Protein AF-A0A2E6VWF9-F1 (afdb_monomer_lite)

Foldseek 3Di:
DPLVLLLLLLLLLLLLLLVLCVCCCQVVVDQVPVSLCLLCVCLVPPSLVLLLVCCVPVVCLNPVNPPPDDDVPSSVVVSVVVSVVSSVSSSCSSSVSSVVNNVCVNVVNVVVVVVVSVVSVVVSVVCCVVCVCSLFWDQDPVRDTDGGDVNNVSSVVSSVSSVVSSVVSNVVSVVVVVVVD

Radius of gyration: 18.5 Å; chains: 1; bounding box: 48×28×63 Å

pLDDT: mean 77.69, std 13.29, range [42.72, 94.62]

Secondary structure (DSSP, 8-state):
--HHHHHHHHHHHHHHHHHHTHHHHHHS--STTHHHHHHHHHIIIIIHHHHHHHHHHHHHHHTTS----S-HHHHHHHHHHHHHHHHHHHHHHHHHHHHHHHHHHHTT-HHHHHHHHHHHHHHHHHHHHHTHHHHH-EE-TTS-EES--HHHHHHHHHHHHHHHHHHHHHHHHHHHHHTT-

Structure (mmCIF, N/CA/C/O backbone):
data_AF-A0A2E6VWF9-F1
#
_entry.id   AF-A0A2E6VWF9-F1
#
loop_
_atom_site.group_PDB
_atom_site.id
_atom_site.type_symbol
_atom_site.label_atom_id
_atom_site.label_alt_id
_atom_site.label_comp_id
_atom_site.label_asym_id
_atom_site.label_entity_id
_atom_site.label_seq_id
_atom_site.pdbx_PDB_ins_code
_atom_site.Cartn_x
_atom_site.Cartn_y
_atom_site.Cartn_z
_atom_site.occupancy
_atom_site.B_iso_or_equiv
_atom_site.auth_seq_id
_atom_site.auth_comp_id
_atom_site.auth_asym_id
_atom_site.auth_atom_id
_atom_site.pdbx_PDB_model_num
ATOM 1 N N . MET A 1 1 ? 4.017 -2.443 -17.441 1.00 61.38 1 MET A N 1
ATOM 2 C CA . MET A 1 1 ? 3.215 -1.308 -16.928 1.00 61.38 1 MET A CA 1
ATOM 3 C C . MET A 1 1 ? 2.680 -1.648 -15.533 1.00 61.38 1 MET A C 1
ATOM 5 O O . MET A 1 1 ? 1.679 -2.335 -15.423 1.00 61.38 1 MET A O 1
ATOM 9 N N . THR A 1 2 ? 3.366 -1.259 -14.444 1.00 73.69 2 THR A N 1
ATOM 10 C CA . THR A 1 2 ? 3.087 -1.825 -13.091 1.00 73.69 2 THR A CA 1
ATOM 11 C C . THR A 1 2 ? 2.948 -0.809 -11.951 1.00 73.69 2 THR A C 1
ATOM 13 O O . THR A 1 2 ? 2.392 -1.153 -10.908 1.00 73.69 2 THR A O 1
ATOM 16 N N . LEU A 1 3 ? 3.420 0.437 -12.103 1.00 79.06 3 LEU A N 1
ATOM 17 C CA . LEU A 1 3 ? 3.355 1.443 -11.031 1.00 79.06 3 LEU A CA 1
ATOM 18 C C . LEU A 1 3 ? 1.921 1.716 -10.522 1.00 79.06 3 LEU A C 1
ATOM 20 O O . LEU A 1 3 ? 1.742 1.737 -9.303 1.00 79.06 3 LEU A O 1
ATOM 24 N N . PRO A 1 4 ? 0.886 1.872 -11.377 1.00 79.75 4 PRO A N 1
ATOM 25 C CA . PRO A 1 4 ? -0.481 2.079 -10.896 1.00 79.75 4 PRO A CA 1
ATOM 26 C C . PRO A 1 4 ? -0.988 0.931 -10.017 1.00 79.75 4 PRO A C 1
ATOM 28 O O . PRO A 1 4 ? -1.579 1.189 -8.972 1.00 79.75 4 PRO A O 1
ATOM 31 N N . PHE A 1 5 ? -0.694 -0.325 -10.370 1.00 79.38 5 PHE A N 1
ATOM 32 C CA . PHE A 1 5 ? -1.042 -1.487 -9.542 1.00 79.38 5 PHE A CA 1
ATOM 33 C C . PHE A 1 5 ? -0.317 -1.484 -8.210 1.00 79.38 5 PHE A C 1
ATOM 35 O O . PHE A 1 5 ? -0.927 -1.724 -7.170 1.00 79.38 5 PHE A O 1
ATOM 42 N N . TYR A 1 6 ? 0.982 -1.191 -8.248 1.00 84.81 6 TYR A N 1
ATOM 43 C CA . TYR A 1 6 ? 1.803 -1.093 -7.056 1.00 84.81 6 TYR A CA 1
ATOM 44 C C . TYR A 1 6 ? 1.234 -0.042 -6.090 1.00 84.81 6 TYR A C 1
ATOM 46 O O . TYR A 1 6 ? 1.009 -0.337 -4.918 1.00 84.81 6 TYR A O 1
ATOM 54 N N . LEU A 1 7 ? 0.919 1.159 -6.579 1.00 87.38 7 LEU A N 1
ATOM 55 C CA . LEU A 1 7 ? 0.347 2.244 -5.776 1.00 87.38 7 LEU A CA 1
ATOM 56 C C . LEU A 1 7 ? -1.082 1.941 -5.300 1.00 87.38 7 LEU A C 1
ATOM 58 O O . LEU A 1 7 ? -1.420 2.188 -4.142 1.00 87.38 7 LEU A O 1
ATOM 62 N N . MET A 1 8 ? -1.908 1.346 -6.158 1.00 85.62 8 MET A N 1
ATOM 63 C CA . MET A 1 8 ? -3.262 0.922 -5.808 1.00 85.62 8 MET A CA 1
ATOM 64 C C . MET A 1 8 ? -3.254 -0.134 -4.697 1.00 85.62 8 MET A C 1
ATOM 66 O O . MET A 1 8 ? -4.047 -0.033 -3.763 1.00 85.62 8 MET A O 1
ATOM 70 N N . ALA A 1 9 ? -2.336 -1.106 -4.741 1.00 88.00 9 ALA A N 1
ATOM 71 C CA . ALA A 1 9 ? -2.191 -2.107 -3.685 1.00 88.00 9 ALA A CA 1
ATOM 72 C C . ALA A 1 9 ? -1.903 -1.457 -2.321 1.00 88.00 9 ALA A C 1
ATOM 74 O O . ALA A 1 9 ? -2.488 -1.860 -1.317 1.00 88.00 9 ALA A O 1
ATOM 75 N N . HIS A 1 10 ? -1.078 -0.405 -2.290 1.00 92.81 10 HIS A N 1
ATOM 76 C CA . HIS A 1 10 ? -0.789 0.362 -1.074 1.00 92.81 10 HIS A CA 1
ATOM 77 C C . HIS A 1 10 ? -2.005 1.158 -0.583 1.00 92.81 10 HIS A C 1
ATOM 79 O O . HIS A 1 10 ? -2.302 1.141 0.610 1.00 92.81 10 HIS A O 1
ATOM 85 N N . ALA A 1 11 ? -2.768 1.783 -1.484 1.00 90.50 11 ALA A N 1
ATOM 86 C CA . ALA A 1 11 ? -4.003 2.480 -1.118 1.00 90.50 11 ALA A CA 1
ATOM 87 C C . ALA A 1 11 ? -5.054 1.525 -0.515 1.00 90.50 11 ALA A C 1
ATOM 89 O O . ALA A 1 11 ? -5.642 1.813 0.532 1.00 90.50 11 ALA A O 1
ATOM 90 N N . VAL A 1 12 ? -5.262 0.361 -1.142 1.00 89.50 12 VAL A N 1
ATOM 91 C CA . VAL A 1 12 ? -6.184 -0.682 -0.656 1.00 89.50 12 VAL A CA 1
ATOM 92 C C . VAL A 1 12 ? -5.712 -1.252 0.680 1.00 89.50 12 VAL A C 1
ATOM 94 O O . VAL A 1 12 ? -6.516 -1.405 1.602 1.00 89.50 12 VAL A O 1
ATOM 97 N N . PHE A 1 13 ? -4.413 -1.518 0.816 1.00 92.69 13 PHE A N 1
ATOM 98 C CA . PHE A 1 13 ? -3.812 -1.936 2.077 1.00 92.69 13 PHE A CA 1
ATOM 99 C C . PHE A 1 13 ? -4.035 -0.897 3.183 1.00 92.69 13 PHE A C 1
ATOM 101 O O . PHE A 1 13 ? -4.478 -1.254 4.272 1.00 92.69 13 PHE A O 1
ATOM 108 N N . GLY A 1 14 ? -3.832 0.389 2.891 1.00 92.38 14 GLY A N 1
ATOM 109 C CA . GLY A 1 14 ? -4.120 1.485 3.811 1.00 92.38 14 GLY A CA 1
ATOM 110 C C . GLY A 1 14 ? -5.560 1.473 4.322 1.00 92.38 14 GLY A C 1
ATOM 111 O O . GLY A 1 14 ? -5.800 1.511 5.529 1.00 92.38 14 GLY A O 1
ATOM 112 N N . LEU A 1 15 ? -6.533 1.341 3.414 1.00 91.19 15 LEU A N 1
ATOM 113 C CA . LEU A 1 15 ? -7.953 1.220 3.772 1.00 91.19 15 LEU A CA 1
ATOM 114 C C . LEU A 1 15 ? -8.216 0.005 4.675 1.00 91.19 15 LEU A C 1
ATOM 116 O O . LEU A 1 15 ? -8.969 0.101 5.648 1.00 91.19 15 LEU A O 1
ATOM 120 N N . ALA A 1 16 ? -7.589 -1.135 4.375 1.00 91.00 16 ALA A N 1
ATOM 121 C CA . ALA A 1 16 ? -7.720 -2.348 5.174 1.00 91.00 16 ALA A CA 1
ATOM 122 C C . ALA A 1 16 ? -7.122 -2.176 6.581 1.00 91.00 16 ALA A C 1
ATOM 124 O O . ALA A 1 16 ? -7.759 -2.542 7.570 1.00 91.00 16 ALA A O 1
ATOM 125 N N . MET A 1 17 ? -5.961 -1.531 6.700 1.00 92.62 17 MET A N 1
ATOM 126 C CA . MET A 1 17 ? -5.348 -1.207 7.991 1.00 92.62 17 MET A CA 1
ATOM 127 C C . MET A 1 17 ? -6.183 -0.207 8.797 1.00 92.62 17 MET A C 1
ATOM 129 O O . MET A 1 17 ? -6.331 -0.374 10.009 1.00 92.62 17 MET A O 1
ATOM 133 N N . GLY A 1 18 ? -6.836 0.754 8.135 1.00 89.44 18 GLY A N 1
ATOM 134 C CA . GLY A 1 18 ? -7.827 1.633 8.765 1.00 89.44 18 GLY A CA 1
ATOM 135 C C . GLY A 1 18 ? -8.978 0.860 9.410 1.00 89.44 18 GLY A C 1
ATOM 136 O O . GLY A 1 18 ? -9.416 1.190 10.513 1.00 89.44 18 GLY A O 1
ATOM 137 N N . ARG A 1 19 ? -9.424 -0.230 8.777 1.00 90.00 19 ARG A N 1
ATOM 138 C CA . ARG A 1 19 ? -10.416 -1.144 9.358 1.00 90.00 19 ARG A CA 1
ATOM 139 C C . ARG A 1 19 ? -9.857 -1.948 10.534 1.00 90.00 19 ARG A C 1
ATOM 141 O O . ARG A 1 19 ? -10.571 -2.152 11.514 1.00 90.00 19 ARG A O 1
ATOM 148 N N . VAL A 1 20 ? -8.610 -2.415 10.457 1.00 90.69 20 VAL A N 1
ATOM 149 C CA . VAL A 1 20 ? -7.958 -3.160 11.552 1.00 90.69 20 VAL A CA 1
ATOM 150 C C . VAL A 1 20 ? -7.811 -2.285 12.801 1.00 90.69 20 VAL A C 1
ATOM 152 O O . VAL A 1 20 ? -8.144 -2.722 13.906 1.00 90.69 20 VAL A O 1
ATOM 155 N N . PHE A 1 21 ? -7.378 -1.037 12.627 1.00 90.50 21 PHE A N 1
ATOM 156 C CA . PHE A 1 21 ? -7.146 -0.082 13.713 1.00 90.50 21 PHE A CA 1
ATOM 157 C C . PHE A 1 21 ? -8.340 0.819 14.028 1.00 90.50 21 PHE A C 1
ATOM 159 O O . PHE A 1 21 ? 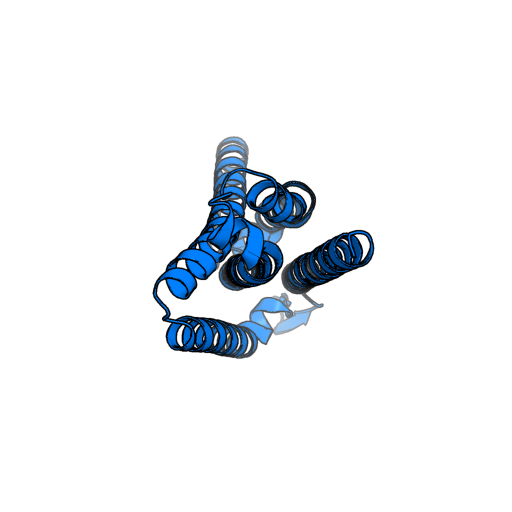-8.203 1.766 14.797 1.00 90.50 21 PHE A O 1
ATOM 166 N N . GLU A 1 22 ? -9.525 0.501 13.505 1.00 89.38 22 GLU A N 1
ATOM 167 C CA . GLU A 1 22 ? -10.716 1.348 13.588 1.00 89.38 22 GLU A CA 1
ATOM 168 C C . GLU A 1 22 ? -11.010 1.854 15.008 1.00 89.38 22 GLU A C 1
ATOM 170 O O . GLU A 1 22 ? -11.297 3.032 15.187 1.00 89.38 22 GLU A O 1
ATOM 175 N N . LYS A 1 23 ? -10.893 0.989 16.025 1.00 85.81 23 LYS A N 1
ATOM 176 C CA . LYS A 1 23 ? -11.120 1.391 17.423 1.00 85.81 23 LYS A CA 1
ATOM 177 C C . LYS A 1 23 ? -10.134 2.464 17.891 1.00 85.81 23 LYS A C 1
ATOM 179 O O . LYS A 1 23 ? -10.562 3.462 18.449 1.00 85.81 23 LYS A O 1
ATOM 184 N N . ARG A 1 24 ? -8.839 2.282 17.630 1.00 85.69 24 ARG A N 1
ATOM 185 C CA . ARG A 1 24 ? -7.803 3.246 18.032 1.00 85.69 24 ARG A CA 1
ATOM 186 C C . ARG A 1 24 ? -7.960 4.566 17.274 1.00 85.69 24 ARG A C 1
ATOM 188 O O . ARG A 1 24 ? -7.946 5.637 17.866 1.00 85.69 24 ARG A O 1
ATOM 195 N N . LEU A 1 25 ? -8.227 4.483 15.970 1.00 87.50 25 LEU A N 1
ATOM 196 C CA . LEU A 1 25 ? -8.401 5.659 15.115 1.00 87.50 25 LEU A CA 1
ATOM 197 C C . LEU A 1 25 ? -9.639 6.490 15.484 1.00 87.50 25 LEU A C 1
ATOM 199 O O . LEU A 1 25 ? -9.574 7.715 15.457 1.00 87.50 25 LEU A O 1
ATOM 203 N N . LEU A 1 26 ? -10.768 5.844 15.792 1.00 85.50 26 LEU A N 1
ATOM 204 C CA . LEU A 1 26 ? -12.042 6.537 16.023 1.00 85.50 26 LEU A CA 1
ATOM 205 C C . LEU A 1 26 ? -12.319 6.853 17.494 1.00 85.50 26 LEU A C 1
ATOM 207 O O . LEU A 1 26 ? -12.974 7.851 17.772 1.00 85.50 26 LEU A O 1
ATOM 211 N N . THR A 1 27 ? -11.884 6.002 18.424 1.00 81.94 27 THR A N 1
ATOM 212 C CA . THR A 1 27 ? -12.179 6.163 19.857 1.00 81.94 27 THR A CA 1
ATOM 213 C C . THR A 1 27 ? -11.069 6.911 20.587 1.00 81.94 27 THR A C 1
ATOM 215 O O . THR A 1 27 ? -11.368 7.729 21.447 1.00 81.94 27 THR A O 1
ATOM 218 N N . GLU A 1 28 ? -9.806 6.665 20.235 1.00 82.06 28 GLU A N 1
ATOM 219 C CA . GLU A 1 28 ? -8.644 7.252 20.923 1.00 82.06 28 GLU A CA 1
ATOM 220 C C . GLU A 1 28 ? -8.047 8.444 20.147 1.00 82.06 28 GLU A C 1
ATOM 222 O O . GLU A 1 28 ? -7.186 9.148 20.663 1.00 82.06 28 GLU A O 1
ATOM 227 N N . GLY A 1 29 ? -8.490 8.695 18.905 1.00 81.44 29 GLY A N 1
ATOM 228 C CA . GLY A 1 29 ? -7.929 9.748 18.040 1.00 81.44 29 GLY A CA 1
ATOM 229 C C . GLY A 1 29 ? -6.471 9.488 17.634 1.00 81.44 29 GLY A C 1
ATOM 230 O O . GLY A 1 29 ? -5.763 10.379 17.166 1.00 81.44 29 GLY A O 1
ATOM 231 N N . GLU A 1 30 ? -6.017 8.252 17.816 1.00 83.50 30 GLU A N 1
ATOM 232 C CA . GLU A 1 30 ? -4.629 7.835 17.715 1.00 83.50 30 GLU A CA 1
ATOM 233 C C . GLU A 1 30 ? -4.222 7.610 16.250 1.00 83.50 30 GLU A C 1
ATOM 235 O O . GLU A 1 30 ? -4.277 6.498 15.726 1.00 83.50 30 GLU A O 1
ATOM 240 N N . VAL A 1 31 ? -3.834 8.684 15.553 1.00 79.38 31 VAL A N 1
ATOM 241 C CA . VAL A 1 31 ? -3.403 8.603 14.144 1.00 79.38 31 VAL A CA 1
ATOM 242 C C . VAL A 1 31 ? -1.900 8.344 14.030 1.00 79.38 31 VAL A C 1
ATOM 244 O O . VAL A 1 31 ? -1.498 7.384 13.379 1.00 79.38 31 VAL A O 1
ATOM 247 N N . LEU A 1 32 ? -1.057 9.153 14.679 1.00 80.00 32 LEU A N 1
ATOM 248 C CA . LEU A 1 32 ? 0.414 9.114 14.544 1.00 80.00 32 LEU A CA 1
ATOM 249 C C . LEU A 1 32 ? 1.112 8.061 15.433 1.00 80.00 32 LEU A C 1
ATOM 251 O O . LEU A 1 32 ? 2.334 8.052 15.541 1.00 80.00 32 LEU A O 1
ATOM 255 N N . SER A 1 33 ? 0.347 7.182 16.079 1.00 82.69 33 SER A N 1
ATOM 256 C CA . SER A 1 33 ? 0.811 6.216 17.083 1.00 82.69 33 SER A CA 1
ATOM 257 C C . SER A 1 33 ? 0.933 4.795 16.459 1.00 82.69 33 SER A C 1
ATOM 259 O O . SER A 1 33 ? 1.233 4.705 15.258 1.00 82.69 33 SER A O 1
ATOM 261 N N . PRO A 1 34 ? 0.739 3.657 17.178 1.00 86.19 34 PRO A N 1
ATOM 262 C CA . PRO A 1 34 ? 0.805 2.320 16.581 1.00 86.19 34 PRO A CA 1
ATOM 263 C C . PRO A 1 34 ? 0.102 2.146 15.220 1.00 86.19 34 PRO A C 1
ATOM 265 O O . PRO A 1 34 ? 0.699 1.504 14.358 1.00 86.19 34 PRO A O 1
ATOM 268 N N . PRO A 1 35 ? -1.081 2.721 14.927 1.00 88.62 35 PRO A N 1
ATOM 269 C CA . PRO A 1 35 ? -1.712 2.543 13.618 1.00 88.62 35 PRO A CA 1
ATOM 270 C C . PRO A 1 35 ? -0.825 2.966 12.439 1.00 88.62 35 PRO A C 1
ATOM 272 O O . PRO A 1 35 ? -0.682 2.207 11.478 1.00 88.62 35 PRO A O 1
ATOM 275 N N . THR A 1 36 ? -0.154 4.120 12.529 1.00 90.00 36 THR A N 1
ATOM 276 C CA . THR A 1 36 ? 0.766 4.580 11.475 1.00 90.00 36 THR A CA 1
ATOM 277 C C . THR A 1 36 ? 2.024 3.717 11.412 1.00 90.00 36 THR A C 1
ATOM 279 O O . THR A 1 36 ? 2.410 3.295 10.323 1.00 90.00 36 THR A O 1
ATOM 282 N N . LEU A 1 37 ? 2.633 3.383 12.557 1.00 91.94 37 LEU A N 1
ATOM 283 C CA . LEU A 1 37 ? 3.847 2.554 12.599 1.00 91.94 37 LEU A CA 1
ATOM 284 C C . LEU A 1 37 ? 3.622 1.171 11.980 1.00 91.94 37 LEU A C 1
ATOM 286 O O . LEU A 1 37 ? 4.408 0.712 11.155 1.00 91.94 37 LEU A O 1
ATOM 290 N N . TRP A 1 38 ? 2.516 0.522 12.336 1.00 91.56 38 TRP A N 1
ATOM 291 C CA . TRP A 1 38 ? 2.171 -0.804 11.833 1.00 91.56 38 TRP A CA 1
ATOM 292 C C . TRP A 1 38 ? 1.716 -0.784 10.374 1.00 91.56 38 TRP A C 1
ATOM 294 O O . TRP A 1 38 ? 1.879 -1.783 9.677 1.00 91.56 38 TRP A O 1
ATOM 304 N N . THR A 1 39 ? 1.176 0.336 9.895 1.00 92.69 39 THR A N 1
ATOM 305 C CA . THR A 1 39 ? 0.853 0.522 8.474 1.00 92.69 39 THR A CA 1
ATOM 306 C C . THR A 1 39 ? 2.120 0.763 7.650 1.00 92.69 39 THR A C 1
ATOM 308 O O . THR A 1 39 ? 2.260 0.211 6.565 1.00 92.69 39 THR A O 1
ATOM 311 N N . LEU A 1 40 ? 3.081 1.535 8.159 1.00 94.31 40 LEU A N 1
ATOM 312 C CA . LEU A 1 40 ? 4.318 1.843 7.436 1.00 94.31 40 LEU A CA 1
ATOM 313 C C . LEU A 1 40 ? 5.378 0.741 7.519 1.00 94.31 40 LEU A C 1
ATOM 315 O O . LEU A 1 40 ? 6.198 0.649 6.614 1.00 94.31 40 LEU A O 1
ATOM 319 N N . ALA A 1 41 ? 5.361 -0.115 8.543 1.00 93.31 41 ALA A N 1
ATOM 320 C CA . ALA A 1 41 ? 6.329 -1.199 8.725 1.00 93.31 41 ALA A CA 1
ATOM 321 C C . ALA A 1 41 ? 6.570 -2.059 7.464 1.00 93.31 41 ALA A C 1
ATOM 323 O O . ALA A 1 41 ? 7.714 -2.103 7.002 1.00 93.31 41 ALA A O 1
ATOM 324 N N . PRO A 1 42 ? 5.557 -2.705 6.849 1.00 92.69 42 PRO A N 1
ATOM 325 C CA . PRO A 1 42 ? 5.778 -3.515 5.648 1.00 92.69 42 PRO A CA 1
ATOM 326 C C . PRO A 1 42 ? 6.156 -2.654 4.436 1.00 92.69 42 PRO A C 1
ATOM 328 O O . PRO A 1 42 ? 6.857 -3.129 3.543 1.00 92.69 42 PRO A O 1
ATOM 331 N N . VAL A 1 43 ? 5.742 -1.381 4.426 1.00 92.44 43 VAL A N 1
ATOM 332 C CA . VAL A 1 43 ? 6.072 -0.435 3.357 1.00 92.44 43 VAL A CA 1
ATOM 333 C C . VAL A 1 43 ? 7.549 -0.069 3.384 1.00 92.44 43 VAL A C 1
ATOM 335 O O . VAL A 1 43 ? 8.226 -0.148 2.368 1.00 92.44 43 VAL A O 1
ATOM 338 N N . ALA A 1 44 ? 8.076 0.279 4.553 1.00 90.94 44 ALA A N 1
ATOM 339 C CA . ALA A 1 44 ? 9.468 0.672 4.710 1.00 90.94 44 ALA A CA 1
ATOM 340 C C . ALA A 1 44 ? 10.434 -0.518 4.597 1.00 90.94 44 ALA A C 1
ATOM 342 O O . ALA A 1 44 ? 11.532 -0.365 4.070 1.00 90.94 44 ALA A O 1
ATOM 343 N N . THR A 1 45 ? 10.039 -1.696 5.089 1.00 91.25 45 THR A N 1
ATOM 344 C CA . THR A 1 45 ? 10.955 -2.844 5.216 1.00 91.25 45 THR A CA 1
ATOM 345 C C . THR A 1 45 ? 10.934 -3.798 4.030 1.00 91.25 45 THR A C 1
ATOM 347 O O . THR A 1 45 ? 11.942 -4.450 3.772 1.00 91.25 45 THR A O 1
ATOM 350 N N . LEU A 1 46 ? 9.814 -3.894 3.307 1.00 91.00 46 LEU A N 1
ATOM 351 C CA . LEU A 1 46 ? 9.643 -4.891 2.251 1.00 91.00 46 LEU A CA 1
ATOM 352 C C . LEU A 1 46 ? 9.230 -4.251 0.930 1.00 91.00 46 LEU A C 1
ATOM 354 O O . LEU A 1 46 ? 9.984 -4.295 -0.039 1.00 91.00 46 LEU A O 1
ATOM 358 N N . THR A 1 47 ? 8.046 -3.641 0.866 1.00 90.25 47 THR A N 1
ATOM 359 C CA . THR A 1 47 ? 7.480 -3.238 -0.429 1.00 90.25 47 THR A CA 1
ATOM 360 C C . THR A 1 47 ? 8.197 -2.032 -1.026 1.00 90.25 47 THR A C 1
ATOM 362 O O . THR A 1 47 ? 8.424 -2.006 -2.230 1.00 90.25 47 THR A O 1
ATOM 365 N N . GLY A 1 48 ? 8.656 -1.098 -0.194 1.00 85.62 48 GLY A N 1
ATOM 366 C CA . GLY A 1 48 ? 9.496 0.033 -0.569 1.00 85.62 48 GLY A CA 1
ATOM 367 C C . GLY A 1 48 ? 10.803 -0.392 -1.238 1.00 85.62 48 GLY A C 1
ATOM 368 O O . GLY A 1 48 ? 11.012 -0.031 -2.397 1.00 85.62 48 GLY A O 1
ATOM 369 N N . PRO A 1 49 ? 11.656 -1.202 -0.579 1.00 86.06 49 PRO A N 1
ATOM 370 C CA . PRO A 1 49 ? 12.838 -1.792 -1.206 1.00 86.06 49 PRO A CA 1
ATOM 371 C C . PRO A 1 49 ? 12.533 -2.537 -2.514 1.00 86.06 49 PRO A C 1
ATOM 373 O O . PRO A 1 49 ? 13.260 -2.373 -3.492 1.00 86.06 49 PRO A O 1
ATOM 376 N N . LEU A 1 50 ? 11.428 -3.290 -2.584 1.00 85.00 50 LEU A N 1
ATOM 377 C CA . LEU A 1 50 ? 10.998 -3.942 -3.829 1.00 85.00 50 LEU A CA 1
ATOM 378 C C . LEU A 1 50 ? 10.646 -2.917 -4.922 1.00 85.00 50 LEU A C 1
ATOM 380 O O . LEU A 1 50 ? 11.042 -3.093 -6.071 1.00 85.00 50 LEU A O 1
ATOM 384 N N . GLY A 1 51 ? 9.980 -1.813 -4.577 1.00 82.06 51 GLY A N 1
ATOM 385 C CA . GLY A 1 51 ? 9.706 -0.696 -5.484 1.00 82.06 51 GLY A CA 1
ATOM 386 C C . GLY A 1 51 ? 10.978 -0.020 -6.010 1.00 82.06 51 GLY A C 1
ATOM 387 O O . GLY A 1 51 ? 11.047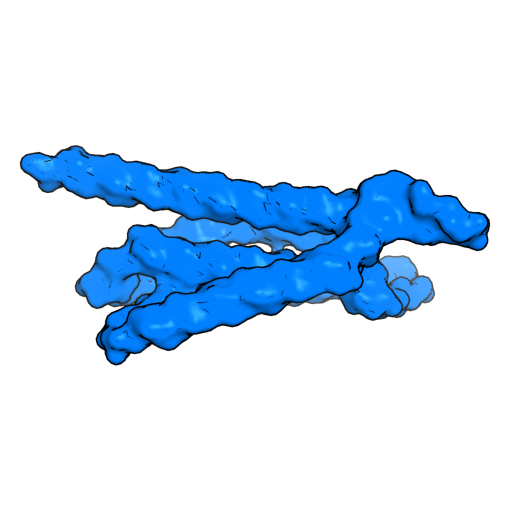 0.336 -7.187 1.00 82.06 51 GLY A O 1
ATOM 388 N N . VAL A 1 52 ? 12.019 0.094 -5.179 1.00 80.81 52 VAL A N 1
ATOM 389 C CA . VAL A 1 52 ? 13.344 0.607 -5.577 1.00 80.81 52 VAL A CA 1
ATOM 390 C C . VAL A 1 52 ? 14.009 -0.337 -6.585 1.00 80.81 52 VAL A C 1
ATOM 392 O O . VAL A 1 52 ? 14.512 0.111 -7.616 1.00 80.81 52 VAL A O 1
ATOM 395 N N . VAL A 1 53 ? 13.979 -1.649 -6.327 1.00 79.25 53 VAL A N 1
ATOM 396 C CA . VAL A 1 53 ? 14.510 -2.677 -7.242 1.00 79.25 53 VAL A CA 1
ATOM 397 C C . VAL A 1 53 ? 13.763 -2.642 -8.578 1.00 79.25 53 VAL A C 1
ATOM 399 O O . VAL A 1 53 ? 14.395 -2.621 -9.633 1.00 79.25 53 VAL A O 1
ATOM 402 N N . LEU A 1 54 ? 12.433 -2.549 -8.548 1.00 77.19 54 LEU A N 1
ATOM 403 C CA . LEU A 1 54 ? 11.601 -2.420 -9.747 1.00 77.19 54 LEU A CA 1
ATOM 404 C C . LEU A 1 54 ? 11.933 -1.162 -10.549 1.00 77.19 54 LEU A C 1
ATOM 406 O O . LEU A 1 54 ? 12.075 -1.221 -11.766 1.00 77.19 54 LEU A O 1
ATOM 410 N N . THR A 1 55 ? 12.124 -0.042 -9.861 1.00 76.62 55 THR A N 1
ATOM 411 C CA . THR A 1 55 ? 12.531 1.223 -10.476 1.00 76.62 55 THR A CA 1
ATOM 412 C C . THR A 1 55 ? 13.889 1.088 -11.170 1.00 76.62 55 THR A C 1
ATOM 414 O O . THR A 1 55 ? 14.058 1.572 -12.284 1.00 76.62 55 THR A O 1
ATOM 417 N N . ARG A 1 56 ? 14.851 0.396 -10.547 1.00 73.44 56 ARG A N 1
ATOM 418 C CA . ARG A 1 56 ? 16.219 0.251 -11.067 1.00 73.44 56 ARG A CA 1
ATOM 419 C C . ARG A 1 56 ? 16.340 -0.731 -12.231 1.00 73.44 56 ARG A C 1
ATOM 421 O O . ARG A 1 56 ? 17.056 -0.444 -13.182 1.00 73.44 56 ARG A O 1
ATOM 428 N N . TYR A 1 57 ? 15.691 -1.889 -12.145 1.00 69.94 57 TYR A N 1
ATOM 429 C CA . TYR A 1 57 ? 15.887 -2.982 -13.109 1.00 69.94 57 TYR A CA 1
ATOM 430 C C . TYR A 1 57 ? 14.764 -3.101 -14.135 1.00 69.94 57 TYR A C 1
ATOM 432 O O . TYR A 1 57 ? 14.975 -3.645 -15.213 1.00 69.94 57 TYR A O 1
ATOM 440 N N . ALA A 1 58 ? 13.584 -2.570 -13.822 1.00 67.69 58 ALA A N 1
ATOM 441 C CA . ALA A 1 58 ? 12.424 -2.581 -14.700 1.00 67.69 58 ALA A CA 1
ATOM 442 C C . ALA A 1 58 ? 11.917 -1.164 -15.007 1.00 67.69 58 ALA A C 1
ATOM 444 O O . ALA A 1 58 ? 10.798 -1.036 -15.483 1.00 67.69 58 ALA A O 1
ATOM 445 N N . GLY A 1 59 ? 12.705 -0.105 -14.761 1.00 64.94 59 GLY A N 1
ATOM 446 C CA . GLY A 1 59 ? 12.272 1.300 -14.803 1.00 64.94 59 GLY A CA 1
ATOM 447 C C . GLY A 1 59 ? 11.418 1.676 -16.018 1.00 64.94 59 GLY A C 1
ATOM 448 O O . GLY A 1 59 ? 10.290 2.129 -15.849 1.00 64.94 59 GLY A O 1
ATOM 449 N N . GLY A 1 60 ? 11.875 1.389 -17.240 1.00 63.59 60 GLY A N 1
ATOM 450 C CA . GLY A 1 60 ? 11.070 1.631 -18.446 1.00 63.59 60 GLY A CA 1
ATOM 451 C C . GLY A 1 60 ? 9.705 0.925 -18.408 1.00 63.59 60 GLY A C 1
ATOM 452 O O . GLY A 1 60 ? 8.679 1.526 -18.690 1.00 63.59 60 GLY A O 1
ATOM 453 N N . TRP A 1 61 ? 9.641 -0.322 -17.953 1.00 65.25 61 TRP A N 1
ATOM 454 C CA . TRP A 1 61 ? 8.396 -1.093 -17.839 1.00 65.25 61 TRP A CA 1
ATOM 455 C C . TRP A 1 61 ? 7.526 -0.695 -16.638 1.00 65.25 61 TRP A C 1
ATOM 457 O O . TRP A 1 61 ? 6.292 -0.763 -16.698 1.00 65.25 61 TRP A O 1
ATOM 467 N N . PHE A 1 62 ? 8.161 -0.273 -15.547 1.00 66.19 62 PHE A N 1
ATOM 468 C CA . PHE A 1 62 ? 7.521 0.155 -14.311 1.00 66.19 62 PHE A CA 1
ATOM 469 C C . PHE A 1 62 ? 6.848 1.528 -14.493 1.00 66.19 62 PHE A C 1
ATOM 471 O O . PHE A 1 62 ? 5.709 1.700 -14.055 1.00 66.19 62 PHE A O 1
ATOM 478 N N . PHE A 1 63 ? 7.488 2.441 -15.239 1.00 65.38 63 PHE A N 1
ATOM 479 C CA . PHE A 1 63 ? 7.066 3.832 -15.476 1.00 65.38 63 PHE A CA 1
ATOM 480 C C . PHE A 1 63 ? 6.424 4.120 -16.851 1.00 65.38 63 PHE A C 1
ATOM 482 O O . PHE A 1 63 ? 6.311 5.288 -17.203 1.00 65.38 63 PHE A O 1
ATOM 489 N N . HIS A 1 64 ? 5.975 3.118 -17.621 1.00 61.81 64 HIS A N 1
ATOM 490 C CA . HIS A 1 64 ? 5.357 3.315 -18.958 1.00 61.81 64 HIS A CA 1
ATOM 491 C C . HIS A 1 64 ? 6.291 3.910 -20.036 1.00 61.81 64 HIS A C 1
ATOM 493 O O . HIS A 1 64 ? 5.999 4.927 -20.655 1.00 61.81 64 HIS A O 1
ATOM 499 N N . GLY A 1 65 ? 7.427 3.276 -20.301 1.00 52.00 65 GLY A N 1
ATOM 500 C CA . GLY A 1 65 ? 8.286 3.613 -21.437 1.00 52.00 65 GLY A CA 1
ATOM 501 C C . GLY A 1 65 ? 9.050 4.932 -21.306 1.00 52.00 65 GLY A C 1
ATOM 502 O O . GLY A 1 65 ? 9.614 5.390 -22.296 1.00 52.00 65 G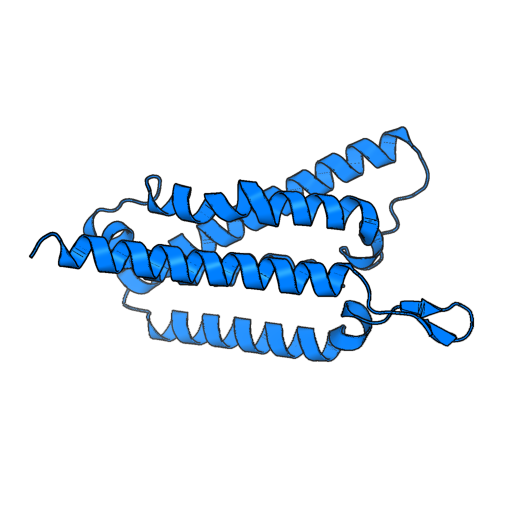LY A O 1
ATOM 503 N N . PHE A 1 66 ? 9.119 5.542 -20.115 1.00 49.31 66 PHE A N 1
ATOM 504 C CA . PHE A 1 66 ? 10.016 6.675 -19.874 1.00 49.31 66 PHE A CA 1
ATOM 505 C C . PHE A 1 66 ? 11.472 6.208 -20.026 1.00 49.31 66 PHE A C 1
ATOM 507 O O . PHE A 1 66 ? 12.069 5.639 -19.110 1.00 49.31 66 PHE A O 1
ATOM 514 N N . PHE A 1 67 ? 12.031 6.407 -21.221 1.00 49.78 67 PHE A N 1
ATOM 515 C CA . PHE A 1 67 ? 13.434 6.157 -21.520 1.00 49.78 67 PHE A CA 1
ATOM 516 C C . PHE A 1 67 ? 14.292 7.086 -20.663 1.00 49.78 67 PHE A C 1
ATOM 518 O O . PHE A 1 67 ? 14.409 8.282 -20.932 1.00 49.78 67 PHE A O 1
ATOM 525 N N . VAL A 1 68 ? 14.911 6.536 -19.620 1.00 53.09 68 VAL A N 1
ATOM 526 C CA . VAL A 1 68 ? 15.928 7.257 -18.858 1.00 53.09 68 VAL A CA 1
ATOM 527 C C . VAL A 1 68 ? 17.205 7.251 -19.699 1.00 53.09 68 VAL A C 1
ATOM 529 O O . VAL A 1 68 ? 17.917 6.251 -19.766 1.00 53.09 68 VAL A O 1
ATOM 532 N N . GLY A 1 69 ? 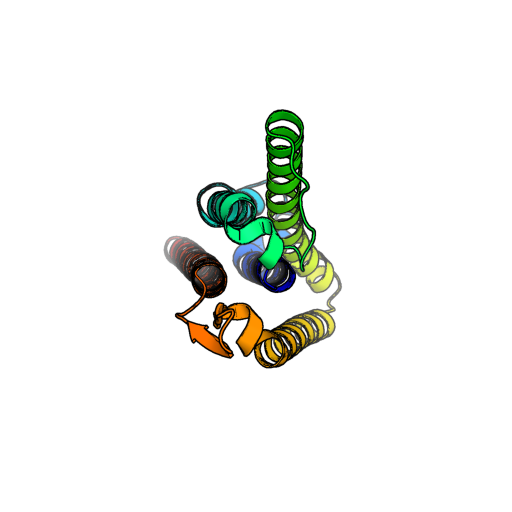17.420 8.346 -20.430 1.00 49.72 69 GLY A N 1
ATOM 533 C CA . GLY A 1 69 ? 18.497 8.517 -21.404 1.00 49.72 69 GLY A CA 1
ATOM 534 C C . GLY A 1 69 ? 19.913 8.308 -20.851 1.00 49.72 69 GLY A C 1
ATOM 535 O O . GLY A 1 69 ? 20.180 8.397 -19.651 1.00 49.72 69 GLY A O 1
ATOM 536 N N . GLN A 1 70 ? 20.825 8.012 -21.778 1.00 49.38 70 GLN A N 1
ATOM 537 C CA . GLN A 1 70 ? 22.186 7.540 -21.538 1.00 49.38 70 GLN A CA 1
ATOM 538 C C . GLN A 1 70 ? 23.105 8.623 -20.946 1.00 49.38 70 GLN A C 1
ATOM 540 O O . GLN A 1 70 ? 23.591 9.505 -21.646 1.00 49.38 70 GLN A O 1
ATOM 545 N N . GLY A 1 71 ? 23.401 8.521 -19.649 1.00 50.88 71 GLY A N 1
ATOM 546 C CA . GLY A 1 71 ? 24.464 9.288 -18.995 1.00 50.88 71 GLY A CA 1
ATOM 547 C C . GLY A 1 71 ? 24.679 8.820 -17.558 1.00 50.88 71 GLY A C 1
ATOM 548 O O . GLY A 1 71 ? 23.879 9.145 -16.690 1.00 50.88 71 GLY A O 1
ATOM 549 N N . LYS A 1 72 ? 25.751 8.057 -17.290 1.00 52.31 72 LYS A N 1
ATOM 550 C CA . LYS A 1 72 ? 25.927 7.254 -16.055 1.00 52.31 72 LYS A CA 1
ATOM 551 C C . LYS A 1 72 ? 25.685 8.010 -14.731 1.00 52.31 72 LYS A C 1
ATOM 553 O O . LYS A 1 72 ? 25.073 7.448 -13.835 1.00 52.31 72 LYS A O 1
ATOM 558 N N . ILE A 1 73 ? 26.093 9.278 -14.610 1.00 52.06 73 ILE A N 1
ATOM 559 C CA . ILE A 1 73 ? 25.975 10.049 -13.350 1.00 52.06 73 ILE A CA 1
ATOM 560 C C . ILE A 1 73 ? 24.599 10.728 -13.197 1.00 52.06 73 ILE A C 1
ATOM 562 O O . ILE A 1 73 ? 24.035 10.762 -12.102 1.00 52.06 73 ILE A O 1
ATOM 566 N N . VAL A 1 74 ? 24.024 11.246 -14.290 1.00 53.09 74 VAL A N 1
ATOM 567 C CA . VAL A 1 74 ? 22.663 11.824 -14.292 1.00 53.09 74 VAL A CA 1
ATOM 568 C C . VAL A 1 74 ? 21.621 10.715 -14.107 1.00 53.09 74 VAL A C 1
ATOM 570 O O . VAL A 1 74 ? 20.636 10.895 -13.394 1.00 53.09 74 VAL A O 1
ATOM 573 N N . PHE A 1 75 ? 21.900 9.535 -14.660 1.00 61.09 75 PHE A N 1
ATOM 574 C CA . PHE A 1 75 ? 21.082 8.335 -14.553 1.00 61.09 75 PHE A CA 1
ATOM 575 C C . PHE A 1 75 ? 20.930 7.849 -13.102 1.00 61.09 75 PHE A C 1
ATOM 577 O O . PHE A 1 75 ? 19.816 7.539 -12.687 1.00 61.09 75 PHE A O 1
ATOM 584 N N . GLU A 1 76 ? 22.000 7.835 -12.297 1.00 61.97 76 GLU A N 1
ATOM 585 C CA . GLU A 1 76 ? 21.937 7.371 -10.899 1.00 61.97 76 GLU A CA 1
ATOM 586 C C . GLU A 1 76 ? 21.155 8.319 -9.980 1.00 61.97 76 GLU A C 1
ATOM 588 O O . GLU A 1 76 ? 20.310 7.869 -9.203 1.00 61.97 76 GLU A O 1
ATOM 593 N N . ARG A 1 77 ? 21.379 9.637 -10.088 1.00 65.69 77 ARG A N 1
ATOM 594 C CA . ARG A 1 77 ? 20.648 10.637 -9.286 1.00 65.69 77 ARG A CA 1
ATOM 595 C C . ARG A 1 77 ? 19.166 10.681 -9.647 1.00 65.69 77 ARG A C 1
ATOM 597 O O . ARG A 1 77 ? 18.323 10.789 -8.760 1.00 65.69 77 ARG A O 1
ATOM 604 N N . PHE A 1 78 ? 18.854 10.544 -10.935 1.00 71.75 78 PHE A N 1
ATOM 605 C CA . PHE A 1 78 ? 17.481 10.446 -11.414 1.00 71.75 78 PHE A CA 1
ATOM 606 C C . PHE A 1 78 ? 16.780 9.203 -10.849 1.00 71.75 78 PHE A C 1
ATOM 608 O O . PHE A 1 78 ? 15.686 9.322 -10.307 1.00 71.75 78 PHE A O 1
ATOM 615 N N . HIS A 1 79 ? 17.428 8.032 -10.871 1.00 72.19 79 HIS A N 1
ATOM 616 C CA . HIS A 1 79 ? 16.860 6.804 -10.300 1.00 72.19 79 HIS A CA 1
ATOM 617 C C . HIS A 1 79 ? 16.700 6.862 -8.779 1.00 72.19 79 HIS A C 1
ATOM 619 O O . HIS A 1 79 ? 15.714 6.340 -8.267 1.00 72.19 79 HIS A O 1
ATOM 625 N N . LEU A 1 80 ? 17.619 7.506 -8.053 1.00 75.44 80 LEU A N 1
ATOM 626 C CA . LEU A 1 80 ? 17.474 7.743 -6.613 1.00 75.44 80 LEU A CA 1
ATOM 627 C C . LEU A 1 80 ? 16.266 8.636 -6.305 1.00 75.44 80 LEU A C 1
ATOM 629 O O . LEU A 1 80 ? 15.467 8.297 -5.434 1.00 75.44 80 LEU A O 1
ATOM 633 N N . GLY A 1 81 ? 16.096 9.738 -7.043 1.00 79.69 81 GLY A N 1
ATOM 634 C CA . GLY A 1 81 ? 14.926 10.612 -6.907 1.00 79.69 81 GLY A CA 1
ATOM 635 C C . GLY A 1 81 ? 13.618 9.890 -7.240 1.00 79.69 81 GLY A C 1
ATOM 636 O O . GLY A 1 81 ? 12.633 10.011 -6.515 1.00 79.69 81 GLY A O 1
ATOM 637 N N . LEU A 1 82 ? 13.629 9.068 -8.288 1.00 79.62 82 LEU A N 1
ATOM 638 C CA . LEU A 1 82 ? 12.489 8.268 -8.724 1.00 79.62 82 LEU A CA 1
ATOM 639 C C . LEU A 1 82 ? 12.124 7.182 -7.696 1.00 79.62 82 LEU A C 1
ATOM 641 O O . LEU A 1 82 ? 10.959 7.017 -7.344 1.00 79.62 82 LEU A O 1
ATOM 645 N N . ALA A 1 83 ? 13.125 6.497 -7.147 1.00 82.12 83 ALA A N 1
ATOM 646 C CA . ALA A 1 83 ? 12.969 5.516 -6.080 1.00 82.12 83 ALA A CA 1
ATOM 647 C C . ALA A 1 83 ? 12.406 6.15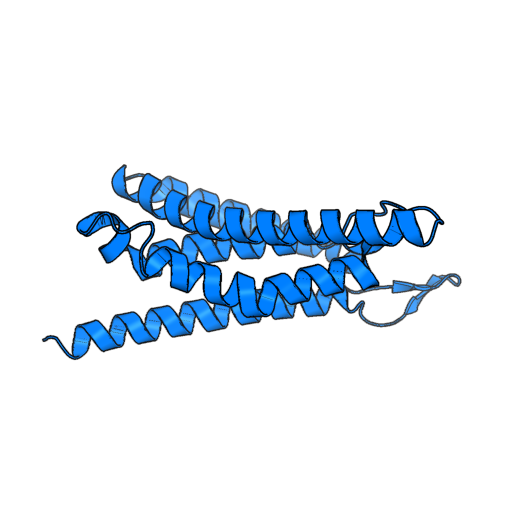1 -4.796 1.00 82.12 83 ALA A C 1
ATOM 649 O O . ALA A 1 83 ? 11.475 5.613 -4.194 1.00 82.12 83 ALA A O 1
ATOM 650 N N . PHE A 1 84 ? 12.920 7.324 -4.412 1.00 86.06 84 PHE A N 1
ATOM 651 C CA . PHE A 1 84 ? 12.391 8.105 -3.295 1.00 86.06 84 PHE A CA 1
ATOM 652 C C . PHE A 1 84 ? 10.934 8.518 -3.532 1.00 86.06 84 PHE A C 1
ATOM 654 O O . PHE A 1 84 ? 10.111 8.415 -2.621 1.00 86.06 84 PHE A O 1
ATOM 661 N N . LEU A 1 85 ? 10.589 8.928 -4.754 1.00 87.62 85 LEU A N 1
ATOM 662 C CA . LEU A 1 85 ? 9.228 9.315 -5.115 1.00 87.62 85 LEU A CA 1
ATOM 663 C C . LEU A 1 85 ? 8.267 8.124 -5.038 1.00 87.62 85 LEU A C 1
ATOM 665 O O . LEU A 1 85 ? 7.183 8.261 -4.472 1.00 87.62 85 LEU A O 1
ATOM 669 N N . VAL A 1 86 ? 8.661 6.947 -5.531 1.00 87.56 86 VAL A N 1
ATOM 670 C CA . VAL A 1 86 ? 7.853 5.716 -5.445 1.00 87.56 86 VAL A CA 1
ATOM 671 C C . VAL A 1 86 ? 7.644 5.288 -3.995 1.00 87.56 86 VAL A C 1
ATOM 673 O O . VAL A 1 86 ? 6.513 4.996 -3.606 1.00 87.56 86 VAL A O 1
ATOM 676 N N . LEU A 1 87 ? 8.707 5.284 -3.186 1.00 90.38 87 LEU A N 1
ATOM 677 C CA . LEU A 1 87 ? 8.635 4.938 -1.765 1.00 90.38 87 LEU A CA 1
ATOM 678 C C . LEU A 1 87 ? 7.708 5.897 -1.012 1.00 90.38 87 LEU A C 1
ATOM 680 O O . LEU A 1 87 ? 6.796 5.464 -0.310 1.00 90.38 87 LEU A O 1
ATOM 684 N N . THR A 1 88 ? 7.920 7.200 -1.195 1.00 92.25 88 THR A N 1
ATOM 685 C CA . THR A 1 88 ? 7.115 8.246 -0.556 1.00 92.25 88 THR A CA 1
ATOM 686 C C . THR A 1 88 ? 5.656 8.154 -0.991 1.00 92.25 88 THR A C 1
ATOM 688 O O . THR A 1 88 ? 4.765 8.211 -0.151 1.00 92.25 88 THR A O 1
ATOM 691 N N . SER A 1 89 ? 5.391 7.930 -2.281 1.00 92.19 89 SER A N 1
ATOM 692 C CA . SER A 1 89 ? 4.028 7.760 -2.803 1.00 92.19 89 SER A CA 1
ATOM 693 C C . SER A 1 89 ? 3.340 6.532 -2.205 1.00 92.19 89 SER A C 1
ATOM 695 O O . SER A 1 89 ? 2.185 6.611 -1.796 1.00 92.19 89 SER A O 1
ATOM 697 N N . ALA A 1 90 ? 4.051 5.409 -2.092 1.00 92.44 90 ALA A N 1
ATOM 698 C CA . ALA A 1 90 ? 3.543 4.194 -1.462 1.00 92.44 90 ALA A CA 1
ATOM 699 C C . ALA A 1 90 ? 3.211 4.410 0.022 1.00 92.44 90 ALA A C 1
ATOM 701 O O . ALA A 1 90 ? 2.142 4.012 0.484 1.00 92.44 90 ALA A O 1
ATOM 702 N N . ALA A 1 91 ? 4.096 5.085 0.759 1.00 93.88 91 ALA A N 1
ATOM 703 C CA . ALA A 1 91 ? 3.877 5.437 2.158 1.00 93.88 91 ALA A CA 1
ATOM 704 C C . ALA A 1 91 ? 2.664 6.365 2.327 1.00 93.88 91 ALA A C 1
ATOM 706 O O . ALA A 1 91 ? 1.785 6.091 3.147 1.00 93.88 91 ALA A O 1
ATOM 707 N N . LEU A 1 92 ? 2.579 7.422 1.513 1.00 94.62 92 LEU A N 1
ATOM 708 C CA . LEU A 1 92 ? 1.474 8.379 1.533 1.00 94.62 92 LEU A CA 1
ATOM 709 C C . LEU A 1 92 ? 0.140 7.730 1.170 1.00 94.62 92 LEU A C 1
ATOM 711 O O . LEU A 1 92 ? -0.861 8.042 1.803 1.00 94.62 92 LEU A O 1
ATOM 715 N N . LEU A 1 93 ? 0.103 6.810 0.205 1.00 93.69 93 LEU A N 1
ATOM 716 C CA . LEU A 1 93 ? -1.127 6.099 -0.148 1.00 93.69 93 LEU A CA 1
ATOM 717 C C . LEU A 1 93 ? -1.562 5.111 0.934 1.00 93.69 93 LEU A C 1
ATOM 719 O O . LEU A 1 93 ? -2.753 5.037 1.230 1.00 93.69 93 LEU A O 1
ATOM 723 N N . SER A 1 94 ? -0.627 4.404 1.571 1.00 94.19 94 SER A N 1
ATOM 724 C CA . SER A 1 94 ? -0.943 3.519 2.698 1.00 94.19 94 SER A CA 1
ATOM 725 C C . SER A 1 94 ? -1.499 4.298 3.895 1.00 94.19 94 SER A C 1
ATOM 727 O O . SER A 1 94 ? -2.547 3.950 4.439 1.00 94.19 94 SER A O 1
ATOM 729 N N . VAL A 1 95 ? -0.848 5.394 4.294 1.00 93.81 95 VAL A N 1
ATOM 730 C CA . VAL A 1 95 ? -1.333 6.236 5.404 1.00 93.81 95 VAL A CA 1
ATOM 731 C C . VAL A 1 95 ? -2.610 6.977 5.007 1.00 93.81 95 VAL A C 1
ATOM 733 O O . VAL A 1 95 ? -3.573 7.012 5.771 1.00 93.81 95 VAL A O 1
ATOM 736 N N . GLY A 1 96 ? -2.657 7.518 3.792 1.00 90.88 96 GLY A N 1
ATOM 737 C CA . GLY A 1 96 ? -3.812 8.214 3.239 1.00 90.88 96 GLY A CA 1
ATOM 738 C C . GLY A 1 96 ? -5.047 7.322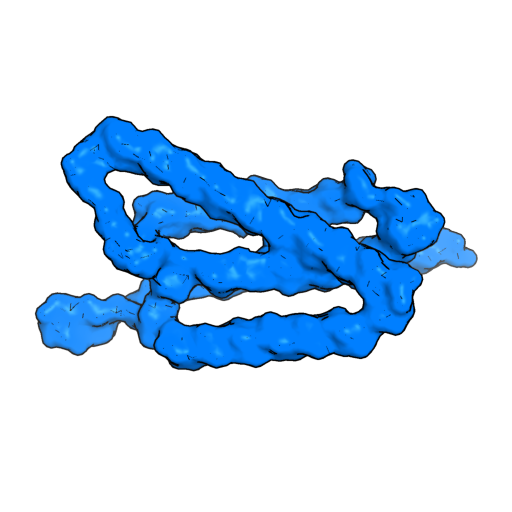 3.185 1.00 90.88 96 GLY A C 1
ATOM 739 O O . GLY A 1 96 ? -6.111 7.745 3.621 1.00 90.88 96 GLY A O 1
ATOM 740 N N . GLY A 1 97 ? -4.908 6.064 2.754 1.00 90.69 97 GLY A N 1
ATOM 741 C CA . GLY A 1 97 ? -5.987 5.076 2.788 1.00 90.69 97 GLY A CA 1
ATOM 742 C C . GLY A 1 97 ? -6.494 4.811 4.208 1.00 90.69 97 GLY A C 1
ATOM 743 O O . GLY A 1 97 ? -7.703 4.797 4.442 1.00 90.69 97 GLY A O 1
ATOM 744 N N . MET A 1 98 ? -5.589 4.680 5.181 1.00 92.62 98 MET A N 1
ATOM 745 C CA . MET A 1 98 ? -5.949 4.480 6.590 1.00 92.62 98 MET A CA 1
ATOM 746 C C . MET A 1 98 ? -6.729 5.675 7.156 1.00 92.62 98 MET A C 1
ATOM 748 O O . MET A 1 98 ? -7.802 5.505 7.741 1.00 92.62 98 MET A O 1
ATOM 752 N N . VAL A 1 99 ? -6.220 6.892 6.950 1.00 90.38 99 VAL A N 1
ATOM 753 C CA . VAL A 1 99 ? -6.866 8.134 7.402 1.00 90.38 99 VAL A CA 1
ATOM 754 C C . VAL A 1 99 ? -8.202 8.336 6.692 1.00 90.38 99 VAL A C 1
ATOM 756 O O . VAL A 1 99 ? -9.189 8.713 7.322 1.00 90.38 99 VAL A O 1
ATOM 759 N N . PHE A 1 100 ? -8.271 8.026 5.398 1.00 90.25 100 PHE A N 1
ATOM 760 C CA . PHE A 1 100 ? -9.496 8.118 4.616 1.00 90.25 100 PHE A CA 1
ATOM 761 C C . PHE A 1 100 ? -10.589 7.187 5.152 1.00 90.25 100 PHE A C 1
ATOM 763 O O . PHE A 1 100 ? -11.740 7.609 5.284 1.00 90.25 100 PHE A O 1
ATOM 770 N N . TRP A 1 101 ? -10.244 5.947 5.524 1.00 89.69 101 TRP A N 1
ATOM 771 C CA . TRP A 1 101 ? -11.182 5.035 6.187 1.00 89.69 101 TRP A CA 1
ATOM 772 C C . TRP A 1 101 ? -11.769 5.665 7.456 1.00 89.69 101 TRP A C 1
ATOM 774 O O . TRP A 1 101 ? -12.993 5.720 7.608 1.00 89.69 101 TRP A O 1
ATOM 784 N N . ALA A 1 102 ? -10.909 6.178 8.341 1.00 87.50 102 ALA A N 1
ATOM 785 C CA . ALA A 1 102 ? -11.330 6.803 9.591 1.00 87.50 102 ALA A CA 1
ATOM 786 C C . ALA A 1 102 ? -12.221 8.034 9.346 1.00 87.50 102 ALA A C 1
ATOM 788 O O . ALA A 1 102 ? -13.311 8.128 9.910 1.00 87.50 102 ALA A O 1
ATOM 789 N N . ALA A 1 103 ? -11.811 8.930 8.444 1.00 87.31 103 ALA A N 1
ATOM 790 C CA . ALA A 1 103 ? -12.541 10.151 8.107 1.00 87.31 103 ALA A CA 1
ATOM 791 C C . ALA A 1 103 ? -13.927 9.873 7.505 1.00 87.31 103 ALA A C 1
ATOM 793 O O . ALA A 1 103 ? -14.902 10.571 7.787 1.00 87.31 103 ALA A O 1
ATOM 794 N N . MET A 1 104 ? -14.041 8.848 6.664 1.00 87.94 104 MET A N 1
ATOM 795 C CA . MET A 1 104 ? -15.322 8.489 6.063 1.00 87.94 104 MET A CA 1
ATOM 796 C C . MET A 1 104 ? -16.234 7.767 7.050 1.00 87.94 104 MET A C 1
ATOM 798 O O . MET A 1 104 ? -17.455 7.961 7.019 1.00 87.94 104 MET A O 1
ATOM 802 N N . LYS A 1 105 ? -15.661 6.952 7.941 1.00 86.94 105 LYS A N 1
ATOM 803 C CA . LYS A 1 105 ? -16.433 6.232 8.948 1.00 86.94 105 LYS A CA 1
ATOM 804 C C . LYS A 1 105 ? -16.932 7.147 10.064 1.00 86.94 105 LYS A C 1
ATOM 806 O O . LYS A 1 105 ? -18.092 7.010 10.443 1.00 86.94 105 LYS A O 1
ATOM 811 N N . SER A 1 106 ? -16.136 8.122 10.507 1.00 84.81 106 SER A N 1
ATOM 812 C CA . SER A 1 106 ? -16.569 9.134 11.484 1.00 84.81 106 SER A CA 1
ATOM 813 C C . SER A 1 106 ? -17.753 9.971 10.984 1.00 84.81 106 SER A C 1
ATOM 815 O O . SER A 1 106 ? -18.603 10.376 11.767 1.00 84.81 106 SER A O 1
ATOM 817 N N . ARG A 1 107 ? -17.871 10.158 9.663 1.00 86.81 107 ARG A N 1
ATOM 818 C CA . ARG A 1 107 ? -18.995 10.851 9.008 1.00 86.81 107 ARG A CA 1
ATOM 819 C C . ARG A 1 107 ? -20.205 9.954 8.709 1.00 86.81 107 ARG A C 1
ATOM 821 O O . ARG A 1 107 ? -21.111 10.384 7.999 1.00 86.81 107 ARG A O 1
ATOM 828 N N . GLY A 1 108 ? -20.202 8.689 9.137 1.00 85.56 108 GLY A N 1
ATOM 829 C CA . GLY A 1 108 ? -21.268 7.727 8.827 1.00 85.56 108 GLY A CA 1
ATOM 830 C C . GLY A 1 108 ? -21.359 7.323 7.345 1.00 85.56 108 GLY A C 1
ATOM 831 O O . GLY A 1 108 ? -22.313 6.664 6.933 1.00 85.56 108 GLY A O 1
ATOM 832 N N . ARG A 1 109 ? -20.364 7.662 6.512 1.00 85.00 109 ARG A N 1
ATOM 833 C CA . ARG A 1 109 ? -20.380 7.448 5.050 1.00 85.00 109 ARG A CA 1
ATOM 834 C C . ARG A 1 109 ? -19.804 6.091 4.632 1.00 85.00 109 ARG A C 1
ATOM 836 O O . ARG A 1 109 ? -19.100 5.974 3.630 1.00 85.00 109 ARG A O 1
ATOM 843 N N . LEU A 1 110 ? -20.142 5.030 5.365 1.00 77.75 110 LEU A N 1
ATOM 844 C CA . LEU A 1 110 ? -19.689 3.657 5.085 1.00 77.75 110 LEU A CA 1
ATOM 845 C C . LEU A 1 110 ? -20.042 3.175 3.672 1.00 77.75 110 LEU A C 1
ATOM 847 O O . LEU A 1 110 ? -19.274 2.426 3.068 1.00 77.75 110 LEU A O 1
ATOM 851 N N . ARG A 1 111 ? -21.190 3.607 3.135 1.00 78.06 111 ARG A N 1
ATOM 852 C CA . ARG A 1 111 ? -21.615 3.263 1.771 1.00 78.06 111 ARG A CA 1
ATOM 853 C C . ARG A 1 111 ? -20.612 3.779 0.734 1.00 78.06 111 ARG A C 1
ATOM 855 O O . ARG A 1 111 ? -20.241 3.030 -0.160 1.00 78.06 111 ARG A O 1
ATOM 862 N N . SER A 1 112 ? -20.113 5.003 0.898 1.00 75.81 112 SER A N 1
ATOM 863 C CA . SER A 1 112 ? -19.113 5.601 0.007 1.00 75.81 112 SER A CA 1
ATOM 864 C C . SER A 1 112 ? -17.761 4.884 0.071 1.00 75.81 112 SER A C 1
ATOM 866 O O . SER A 1 112 ? -17.114 4.727 -0.956 1.00 75.81 112 SER A O 1
ATOM 868 N N . ILE A 1 113 ? -17.354 4.384 1.245 1.00 76.44 113 ILE A N 1
ATOM 869 C CA . ILE A 1 113 ? -16.120 3.590 1.382 1.00 76.44 113 ILE A CA 1
ATOM 870 C C . ILE A 1 113 ? -16.234 2.269 0.617 1.00 76.44 113 ILE A C 1
ATOM 872 O O . ILE A 1 113 ? -15.311 1.885 -0.095 1.00 76.44 113 ILE A O 1
ATOM 876 N N . LYS A 1 114 ? -17.372 1.574 0.745 1.00 76.31 114 LYS A N 1
ATOM 877 C CA . LYS A 1 114 ? -17.620 0.319 0.020 1.00 76.31 114 LYS A CA 1
ATOM 878 C C . LYS A 1 114 ? -17.633 0.537 -1.493 1.00 76.31 114 LYS A C 1
ATOM 880 O O . LYS A 1 114 ? -17.050 -0.267 -2.208 1.00 76.31 114 LYS A O 1
ATOM 885 N N . TRP A 1 115 ? -18.240 1.632 -1.959 1.00 76.94 115 TRP A N 1
ATOM 886 C CA . TRP A 1 115 ? -18.196 2.024 -3.369 1.00 76.94 115 TRP A CA 1
ATOM 887 C C . TRP A 1 115 ? -16.777 2.306 -3.851 1.00 76.94 115 TRP A C 1
ATOM 889 O O . TRP A 1 115 ? -16.416 1.832 -4.917 1.00 76.94 115 TRP A O 1
ATOM 899 N N . LEU A 1 116 ? -15.957 3.011 -3.069 1.00 73.75 116 LEU A N 1
ATOM 900 C CA . LEU A 1 116 ? -14.563 3.279 -3.430 1.00 73.75 116 LEU A CA 1
ATOM 901 C C . LEU A 1 116 ? -13.709 2.013 -3.452 1.00 73.75 116 LEU A C 1
ATOM 903 O O . LEU A 1 116 ? -12.960 1.815 -4.397 1.00 73.75 116 LEU A O 1
ATOM 907 N N . LEU A 1 117 ? -13.851 1.126 -2.465 1.00 76.50 117 LEU A N 1
ATOM 908 C CA . LEU A 1 117 ? -13.190 -0.182 -2.485 1.00 76.50 117 LEU A CA 1
ATOM 909 C C . LEU A 1 117 ? -13.633 -1.016 -3.693 1.00 76.50 117 LEU A C 1
ATOM 911 O O . LEU A 1 117 ? -12.795 -1.634 -4.342 1.00 76.50 117 LEU A O 1
ATOM 915 N N . GLY A 1 118 ? -14.929 -0.998 -4.016 1.00 73.56 118 GLY A N 1
ATOM 916 C CA . GLY A 1 118 ? -15.469 -1.632 -5.217 1.00 73.56 118 GLY A CA 1
ATOM 917 C C . GLY A 1 118 ? -14.900 -1.024 -6.499 1.00 73.56 118 GLY A C 1
ATOM 918 O O . GLY A 1 118 ? -14.472 -1.759 -7.378 1.00 73.56 118 GLY A O 1
ATOM 919 N N . ALA A 1 119 ? -14.815 0.304 -6.580 1.00 75.00 119 ALA A N 1
ATOM 920 C CA . ALA A 1 119 ? -14.233 1.012 -7.713 1.00 75.00 119 ALA A CA 1
ATOM 921 C C . ALA A 1 119 ? -12.742 0.695 -7.868 1.00 75.00 119 ALA A C 1
ATOM 923 O O . ALA A 1 119 ? -12.320 0.367 -8.967 1.00 75.00 119 ALA A O 1
ATOM 924 N N . PHE A 1 120 ? -11.956 0.701 -6.786 1.00 74.69 120 PHE A N 1
ATOM 925 C CA . PHE A 1 120 ? -10.550 0.286 -6.825 1.00 74.69 120 PHE A CA 1
ATOM 926 C C . PHE A 1 120 ? -10.392 -1.181 -7.231 1.00 74.69 120 PHE A C 1
ATOM 928 O O . PHE A 1 120 ? -9.489 -1.494 -7.997 1.00 74.69 120 PHE A O 1
ATOM 935 N N . ALA A 1 121 ? -11.270 -2.077 -6.774 1.00 73.06 121 ALA A N 1
ATOM 936 C CA . ALA A 1 121 ? -11.245 -3.477 -7.189 1.00 73.06 121 ALA A CA 1
ATOM 937 C C . ALA A 1 121 ? -11.573 -3.640 -8.681 1.00 73.06 121 ALA A C 1
ATOM 939 O O . ALA A 1 121 ? -10.891 -4.392 -9.370 1.00 73.06 121 ALA A O 1
ATOM 940 N N . ILE A 1 122 ? -12.575 -2.916 -9.193 1.00 77.69 122 ILE A N 1
ATOM 941 C CA . ILE A 1 122 ? -12.954 -2.935 -10.613 1.00 77.69 122 ILE A CA 1
ATOM 942 C C . ILE A 1 122 ? -11.853 -2.314 -11.469 1.00 77.69 122 ILE A C 1
ATOM 944 O O . ILE A 1 122 ? -11.444 -2.925 -12.444 1.00 77.69 122 ILE A O 1
ATOM 948 N N . ILE A 1 123 ? -11.337 -1.141 -11.099 1.00 77.50 123 ILE A N 1
ATOM 949 C CA . ILE A 1 123 ? -10.223 -0.489 -11.798 1.00 77.50 123 ILE A CA 1
ATOM 950 C C . ILE A 1 123 ? -9.007 -1.412 -11.793 1.00 77.50 123 ILE A C 1
ATOM 952 O O . ILE A 1 123 ? -8.392 -1.610 -12.831 1.00 77.50 123 ILE A O 1
ATOM 956 N N . GLY A 1 124 ? -8.696 -2.032 -10.656 1.00 71.75 124 GLY A N 1
ATOM 957 C CA . GLY A 1 124 ? -7.620 -3.005 -10.552 1.00 71.75 124 GLY A CA 1
ATOM 958 C C . GLY A 1 124 ? -7.820 -4.223 -11.445 1.00 71.75 124 GLY A C 1
ATOM 959 O O . GLY A 1 124 ? -6.878 -4.645 -12.099 1.00 71.75 124 GLY A O 1
ATOM 960 N N . LEU A 1 125 ? -9.039 -4.759 -11.520 1.00 76.19 125 LEU A N 1
ATOM 961 C CA . LEU A 1 125 ? -9.382 -5.866 -12.412 1.00 76.19 125 LEU A CA 1
ATOM 962 C C . LEU A 1 125 ? -9.265 -5.458 -13.886 1.00 76.19 125 LEU A C 1
ATOM 964 O O . LEU A 1 125 ? -8.648 -6.173 -14.664 1.00 76.19 125 LEU A O 1
ATOM 968 N N . VAL A 1 126 ? -9.825 -4.304 -14.254 1.00 78.31 126 VAL A N 1
ATOM 969 C CA . VAL A 1 126 ? -9.773 -3.740 -15.608 1.00 78.31 126 VAL A CA 1
ATOM 970 C C . VAL A 1 126 ? -8.324 -3.555 -16.023 1.00 78.31 126 VAL A C 1
ATOM 972 O O . VAL A 1 126 ? -7.913 -4.109 -17.036 1.00 78.31 126 VAL A O 1
ATOM 975 N N . LEU A 1 127 ? -7.530 -2.865 -15.205 1.00 71.94 127 LEU A N 1
ATOM 976 C CA . LEU A 1 127 ? -6.106 -2.721 -15.454 1.00 71.94 127 LEU A CA 1
ATOM 977 C C . LEU A 1 127 ? -5.457 -4.103 -15.571 1.00 71.94 127 LEU A C 1
ATOM 979 O O . LEU A 1 127 ? -4.717 -4.319 -16.516 1.00 71.94 127 LEU A O 1
ATOM 983 N N . CYS A 1 128 ? -5.730 -5.056 -14.668 1.00 70.12 128 CYS A N 1
ATOM 984 C CA . CYS A 1 128 ? -5.124 -6.395 -14.718 1.00 70.12 128 CYS A CA 1
ATOM 985 C C . CYS A 1 128 ? -5.422 -7.119 -16.030 1.00 70.12 128 CYS A C 1
ATOM 987 O O . CYS A 1 128 ? -4.559 -7.844 -16.501 1.00 70.12 128 CYS A O 1
ATOM 989 N N . VAL A 1 129 ? -6.622 -6.949 -16.590 1.00 76.12 129 VAL A N 1
ATOM 990 C CA . VAL A 1 129 ? -7.035 -7.564 -17.858 1.00 76.12 129 VAL A CA 1
ATOM 991 C C . VAL A 1 129 ? -6.370 -6.867 -19.042 1.00 76.12 129 VAL A C 1
ATOM 993 O O . VAL A 1 129 ? -5.769 -7.540 -19.872 1.00 76.12 129 VAL A O 1
ATOM 996 N N . PHE A 1 130 ? -6.439 -5.535 -19.110 1.00 72.19 130 PHE A N 1
ATOM 997 C CA . PHE A 1 130 ? -5.869 -4.766 -20.223 1.00 72.19 130 PHE A CA 1
ATOM 998 C C . PHE A 1 130 ? -4.340 -4.794 -20.242 1.00 72.19 130 PHE A C 1
ATOM 1000 O O . PHE A 1 130 ? -3.732 -4.794 -21.305 1.00 72.19 130 PHE A O 1
ATOM 1007 N N . GLU A 1 131 ? -3.723 -4.863 -19.068 1.00 70.12 131 GLU A N 1
ATOM 1008 C CA . GLU A 1 131 ? -2.275 -4.880 -18.899 1.00 70.12 131 GLU A CA 1
ATOM 1009 C C . GLU A 1 131 ? -1.742 -6.296 -18.659 1.00 70.12 131 GLU A C 1
ATOM 1011 O O . GLU A 1 131 ? -0.560 -6.453 -18.384 1.00 70.12 131 GLU A O 1
ATOM 1016 N N . PHE A 1 132 ? -2.563 -7.351 -18.747 1.00 67.88 132 PHE A N 1
ATOM 1017 C CA . PHE A 1 132 ? -2.114 -8.719 -18.449 1.00 67.88 132 PHE A CA 1
ATOM 1018 C C . PHE A 1 132 ? -0.891 -9.109 -19.285 1.00 67.88 132 PHE A C 1
ATOM 1020 O O . PHE A 1 132 ? 0.100 -9.630 -18.763 1.00 67.88 132 PHE A O 1
ATOM 1027 N N . GLU A 1 133 ? -0.944 -8.795 -20.581 1.00 64.75 133 GLU A N 1
ATOM 1028 C CA . GLU A 1 133 ? 0.160 -9.039 -21.499 1.00 64.75 133 GLU A CA 1
ATOM 1029 C C . GLU A 1 133 ? 1.398 -8.214 -21.139 1.00 64.75 133 GLU A C 1
ATOM 1031 O O . GLU A 1 133 ? 2.492 -8.758 -21.061 1.00 64.75 133 GLU A O 1
ATOM 1036 N N . SER A 1 134 ? 1.231 -6.938 -20.789 1.00 62.91 134 SER A N 1
ATOM 1037 C CA . SER A 1 134 ? 2.333 -6.034 -20.426 1.00 62.91 134 SER A CA 1
ATOM 1038 C C . SER A 1 134 ? 2.886 -6.251 -19.002 1.00 62.91 134 SER A C 1
ATOM 1040 O O . SER A 1 134 ? 3.951 -5.725 -18.649 1.00 62.91 134 SER A O 1
ATOM 1042 N N . LEU A 1 135 ? 2.152 -6.983 -18.158 1.00 62.81 135 LEU A N 1
ATOM 1043 C CA . LEU A 1 135 ? 2.523 -7.363 -16.795 1.00 62.81 135 LEU A CA 1
ATOM 1044 C C . LEU A 1 135 ? 3.389 -8.618 -16.780 1.00 62.81 135 LEU A C 1
ATOM 1046 O O . LEU A 1 135 ? 4.326 -8.700 -15.980 1.00 62.81 135 LEU A O 1
ATOM 1050 N N . PHE A 1 136 ? 3.060 -9.585 -17.637 1.00 67.19 136 PHE A N 1
ATOM 1051 C CA . PHE A 1 136 ? 3.659 -10.909 -17.593 1.00 67.19 136 PHE A CA 1
ATOM 1052 C C . PHE A 1 136 ? 4.432 -11.280 -18.849 1.00 67.19 136 PHE A C 1
ATOM 1054 O O . PHE A 1 136 ? 5.318 -12.097 -18.719 1.00 67.19 136 PHE A O 1
ATOM 1061 N N . TRP A 1 137 ? 4.216 -10.710 -20.026 1.00 65.44 137 TRP A N 1
ATOM 1062 C CA . TRP A 1 137 ? 4.859 -11.213 -21.243 1.00 65.44 137 TRP A CA 1
ATOM 1063 C C . TRP A 1 137 ? 5.901 -10.236 -21.789 1.00 65.44 137 TRP A C 1
ATOM 1065 O O . TRP A 1 137 ? 5.665 -9.032 -21.872 1.00 65.44 137 TRP A O 1
ATOM 1075 N N . ILE A 1 138 ? 7.078 -10.758 -22.152 1.00 63.12 138 ILE A N 1
ATOM 1076 C CA . ILE A 1 138 ? 8.107 -10.006 -22.875 1.00 63.12 138 ILE A CA 1
ATOM 1077 C C . ILE A 1 138 ? 7.985 -10.373 -24.348 1.00 63.12 138 ILE A C 1
ATOM 1079 O O . ILE A 1 138 ? 8.120 -11.538 -24.723 1.00 63.12 138 ILE A O 1
ATOM 1083 N N . GLN A 1 139 ? 7.743 -9.378 -25.196 1.00 62.09 139 GLN A N 1
ATOM 1084 C CA . GLN A 1 139 ? 7.768 -9.584 -26.637 1.00 62.09 139 GLN A CA 1
ATOM 1085 C C . GLN A 1 139 ? 9.227 -9.540 -27.113 1.00 62.09 139 GLN A C 1
ATOM 1087 O O . GLN A 1 139 ? 9.906 -8.521 -26.976 1.00 62.09 139 GLN A O 1
ATOM 1092 N N . GLY A 1 140 ? 9.726 -10.673 -27.606 1.00 57.53 140 GLY A N 1
ATOM 1093 C CA . GLY A 1 140 ? 11.023 -10.788 -28.258 1.00 57.53 140 GLY A CA 1
ATOM 1094 C C . GLY A 1 140 ? 11.049 -10.003 -29.569 1.00 57.53 140 GLY A C 1
ATOM 1095 O O . GLY A 1 140 ? 10.016 -9.760 -30.194 1.00 57.53 140 GLY A O 1
ATOM 1096 N N . THR A 1 141 ? 12.241 -9.603 -30.009 1.00 56.94 141 THR A N 1
ATOM 1097 C CA . THR A 1 141 ? 12.443 -8.851 -31.264 1.00 56.94 141 THR A CA 1
ATOM 1098 C C . THR A 1 141 ? 12.024 -9.625 -32.518 1.00 56.94 141 THR A C 1
ATOM 1100 O O . THR A 1 141 ? 11.857 -9.034 -33.578 1.00 56.94 141 THR A O 1
ATOM 1103 N N . ASP A 1 142 ? 11.855 -10.938 -32.399 1.00 64.44 142 ASP A N 1
ATOM 1104 C CA . ASP A 1 142 ? 11.403 -11.883 -33.420 1.00 64.44 142 ASP A CA 1
ATOM 1105 C C . ASP A 1 142 ? 9.892 -12.187 -33.342 1.00 64.44 142 ASP A C 1
ATOM 1107 O O . ASP A 1 142 ? 9.392 -13.043 -34.067 1.00 64.44 142 ASP A O 1
ATOM 1111 N N . GLY A 1 143 ? 9.153 -11.500 -32.464 1.00 59.31 143 GLY A N 1
ATOM 1112 C CA . GLY A 1 143 ? 7.732 -11.758 -32.221 1.00 59.31 143 GLY A CA 1
ATOM 1113 C C . GLY A 1 143 ? 7.466 -12.963 -31.315 1.00 59.31 143 GLY A C 1
ATOM 1114 O O . GLY A 1 143 ? 6.304 -13.263 -31.043 1.00 59.31 143 GLY A O 1
ATOM 1115 N N . SER A 1 144 ? 8.507 -13.636 -30.811 1.00 57.84 144 SER A N 1
ATOM 1116 C CA . SER A 1 144 ? 8.349 -14.719 -29.842 1.00 57.84 144 SER A CA 1
ATOM 1117 C C . SER A 1 144 ? 8.013 -14.161 -28.454 1.00 57.84 144 SER A C 1
ATOM 1119 O O . SER A 1 144 ? 8.603 -13.185 -27.990 1.00 57.84 144 SER A O 1
ATOM 1121 N N . THR A 1 145 ? 7.040 -14.754 -27.762 1.00 58.91 145 THR A N 1
ATOM 1122 C CA . THR A 1 145 ? 6.755 -14.423 -26.360 1.00 58.91 145 THR A CA 1
ATOM 1123 C C . THR A 1 145 ? 7.784 -15.111 -25.473 1.00 58.91 145 THR A C 1
ATOM 1125 O O . THR A 1 145 ? 7.702 -16.317 -25.228 1.00 58.91 145 THR A O 1
ATOM 1128 N N . LEU A 1 146 ? 8.762 -14.353 -24.987 1.00 55.19 146 LEU A N 1
ATOM 1129 C CA . LEU A 1 146 ? 9.715 -14.826 -23.993 1.00 55.19 146 LEU A CA 1
ATOM 1130 C C . LEU A 1 146 ? 9.152 -14.555 -22.594 1.00 55.19 146 LEU A C 1
ATOM 1132 O O . LEU A 1 146 ? 8.685 -13.460 -22.315 1.00 55.19 146 LEU A O 1
ATOM 1136 N N . VAL A 1 147 ? 9.189 -15.602 -21.765 1.00 61.84 147 VAL A N 1
ATOM 1137 C CA . VAL A 1 147 ? 9.190 -15.683 -20.287 1.00 61.84 147 VAL A CA 1
ATOM 1138 C C . VAL A 1 147 ? 8.476 -14.588 -19.476 1.00 61.84 147 VAL A C 1
ATOM 1140 O O . VAL A 1 147 ? 8.620 -13.388 -19.679 1.00 61.84 147 VAL A O 1
ATOM 1143 N N . SER A 1 148 ? 7.815 -15.030 -18.403 1.00 64.50 148 SER A N 1
ATOM 1144 C CA . SER A 1 148 ? 7.137 -14.166 -17.444 1.00 64.50 148 SER A CA 1
ATOM 1145 C C . SER A 1 148 ? 7.995 -12.984 -16.929 1.00 64.50 148 SER A C 1
ATOM 1147 O O . SER A 1 148 ? 9.017 -13.225 -16.279 1.00 64.50 148 SER A O 1
ATOM 1149 N N . HIS A 1 149 ? 7.593 -11.726 -17.148 1.00 66.56 149 HIS A N 1
ATOM 1150 C CA . HIS A 1 149 ? 8.366 -10.547 -16.736 1.00 66.56 149 HIS A CA 1
ATOM 1151 C C . HIS A 1 149 ? 8.442 -10.427 -15.190 1.00 66.56 149 HIS A C 1
ATOM 1153 O O . HIS A 1 149 ? 7.403 -10.418 -14.517 1.00 66.56 149 HIS A O 1
ATOM 1159 N N . PRO A 1 150 ? 9.638 -10.265 -14.582 1.00 69.88 150 PRO A N 1
ATOM 1160 C CA . PRO A 1 150 ? 9.811 -10.248 -13.121 1.00 69.88 150 PRO A CA 1
ATOM 1161 C C . PRO A 1 150 ? 8.989 -9.177 -12.391 1.00 69.88 150 PRO A C 1
ATOM 1163 O O . PRO A 1 150 ? 8.599 -9.368 -11.241 1.00 69.88 150 PRO A O 1
ATOM 1166 N N . ALA A 1 151 ? 8.693 -8.049 -13.048 1.00 70.31 151 ALA A N 1
ATOM 1167 C CA . ALA A 1 151 ? 7.919 -6.963 -12.440 1.00 70.31 151 ALA A CA 1
ATOM 1168 C C . ALA A 1 151 ? 6.450 -7.322 -12.150 1.00 70.31 151 ALA A C 1
ATOM 1170 O O . ALA A 1 151 ? 5.900 -6.842 -11.153 1.00 70.31 151 ALA A O 1
ATOM 1171 N N . GLY A 1 152 ? 5.827 -8.177 -12.971 1.00 72.12 152 GLY A N 1
ATOM 1172 C CA . GLY A 1 152 ? 4.477 -8.682 -12.712 1.00 72.12 152 GLY A CA 1
ATOM 1173 C C . GLY A 1 152 ? 4.452 -9.537 -11.447 1.00 72.12 152 GLY A C 1
ATOM 1174 O O . GLY A 1 152 ? 3.706 -9.251 -10.510 1.00 72.12 152 GLY A O 1
ATOM 1175 N N . TRP A 1 153 ? 5.364 -10.509 -11.356 1.00 75.94 153 TRP A N 1
ATOM 1176 C CA . TRP A 1 153 ? 5.523 -11.364 -10.174 1.00 75.94 153 TRP A CA 1
ATOM 1177 C C . TRP A 1 153 ? 5.866 -10.589 -8.904 1.00 75.94 153 TRP A C 1
ATOM 1179 O O . TRP A 1 153 ? 5.324 -10.874 -7.840 1.00 75.94 153 TRP A O 1
ATOM 1189 N N . LEU A 1 154 ? 6.721 -9.573 -9.004 1.00 77.62 154 LEU A N 1
ATOM 1190 C CA . LEU A 1 154 ? 7.056 -8.706 -7.876 1.00 77.62 154 LEU A CA 1
ATOM 1191 C C . LEU A 1 154 ? 5.856 -7.874 -7.405 1.00 77.62 154 LEU A C 1
ATOM 1193 O O . LEU A 1 154 ? 5.691 -7.672 -6.205 1.00 77.62 154 LEU A O 1
ATOM 1197 N N . SER A 1 155 ? 4.980 -7.442 -8.314 1.00 77.19 155 SER A N 1
ATOM 1198 C CA . SER A 1 155 ? 3.735 -6.752 -7.949 1.00 77.19 155 SER A CA 1
ATOM 1199 C C . SER A 1 155 ? 2.771 -7.691 -7.212 1.00 77.19 155 SER A C 1
ATOM 1201 O O . SER A 1 155 ? 2.183 -7.308 -6.198 1.00 77.19 155 SER A O 1
ATOM 1203 N N . VAL A 1 156 ? 2.673 -8.951 -7.656 1.00 80.81 156 VAL A N 1
ATOM 1204 C CA . VAL A 1 156 ? 1.919 -10.009 -6.957 1.00 80.81 156 VAL A CA 1
ATOM 1205 C C . VAL A 1 156 ? 2.520 -10.296 -5.578 1.00 80.81 156 VAL A C 1
ATOM 1207 O O . VAL A 1 156 ? 1.787 -10.420 -4.593 1.00 80.81 156 VAL A O 1
ATOM 1210 N N . LEU A 1 157 ? 3.850 -10.351 -5.474 1.00 85.25 157 LEU A N 1
ATOM 1211 C CA . LEU A 1 157 ? 4.557 -10.543 -4.210 1.00 85.25 157 LEU A CA 1
ATOM 1212 C C . LEU A 1 157 ? 4.276 -9.395 -3.232 1.00 85.25 157 LEU A C 1
ATOM 1214 O O . LEU A 1 157 ? 3.938 -9.654 -2.079 1.00 85.25 157 LEU A O 1
ATOM 1218 N N . VAL A 1 158 ? 4.341 -8.141 -3.690 1.00 87.38 158 VAL A N 1
ATOM 1219 C CA . VAL A 1 158 ? 3.988 -6.953 -2.893 1.00 87.38 158 VAL A CA 1
ATOM 1220 C C . VAL A 1 158 ? 2.559 -7.062 -2.361 1.00 87.38 158 VAL A C 1
ATOM 1222 O O . VAL A 1 158 ? 2.348 -6.923 -1.157 1.00 87.38 158 VAL A O 1
ATOM 1225 N N . ALA A 1 159 ? 1.584 -7.375 -3.219 1.00 86.69 159 ALA A N 1
ATOM 1226 C CA . ALA A 1 159 ? 0.198 -7.558 -2.788 1.00 86.69 159 ALA A CA 1
ATOM 1227 C C . ALA A 1 159 ? 0.065 -8.685 -1.747 1.00 86.69 159 ALA A C 1
ATOM 1229 O O . ALA A 1 159 ? -0.622 -8.525 -0.738 1.00 86.69 159 ALA A O 1
ATOM 1230 N N . THR A 1 160 ? 0.774 -9.798 -1.946 1.00 88.56 160 THR A N 1
ATOM 1231 C CA . THR A 1 160 ? 0.775 -10.945 -1.027 1.00 88.56 160 THR A CA 1
ATOM 1232 C C . THR A 1 160 ? 1.360 -10.581 0.339 1.00 88.56 160 THR A C 1
ATOM 1234 O O . THR A 1 160 ? 0.773 -10.930 1.362 1.00 88.56 160 THR A O 1
ATOM 1237 N N . ILE A 1 161 ? 2.470 -9.834 0.372 1.00 91.94 161 ILE A N 1
ATOM 1238 C CA . ILE A 1 161 ? 3.097 -9.336 1.606 1.00 91.94 161 ILE A CA 1
ATOM 1239 C C . ILE A 1 161 ? 2.124 -8.439 2.375 1.00 91.94 161 ILE A C 1
ATOM 1241 O O . ILE A 1 161 ? 1.918 -8.639 3.572 1.00 91.94 161 ILE A O 1
ATOM 1245 N N . LEU A 1 162 ? 1.494 -7.478 1.693 1.00 92.31 162 LEU A N 1
ATOM 1246 C CA . LEU A 1 162 ? 0.550 -6.549 2.317 1.00 92.31 162 LEU A CA 1
ATOM 1247 C C . LEU A 1 162 ? -0.684 -7.276 2.875 1.00 92.31 162 LEU A C 1
ATOM 1249 O O . LEU A 1 162 ? -1.115 -6.988 3.992 1.00 92.31 162 LEU A O 1
ATOM 1253 N N . LEU A 1 163 ? -1.213 -8.263 2.146 1.00 90.75 163 LEU A N 1
ATOM 1254 C CA . LEU A 1 163 ? -2.319 -9.108 2.609 1.00 90.75 163 LEU A CA 1
ATOM 1255 C C . LEU A 1 163 ? -1.924 -9.978 3.809 1.00 90.75 163 LEU A C 1
ATOM 1257 O O . LEU A 1 163 ? -2.688 -10.104 4.767 1.00 90.75 163 LEU A O 1
ATOM 1261 N N . ALA A 1 164 ? -0.739 -10.588 3.781 1.00 91.81 164 ALA A N 1
ATOM 1262 C CA . ALA A 1 164 ? -0.240 -11.387 4.896 1.00 91.81 164 ALA A CA 1
ATOM 1263 C C . ALA A 1 164 ? -0.058 -10.527 6.156 1.00 91.81 164 ALA A C 1
ATOM 1265 O O . ALA A 1 164 ? -0.449 -10.941 7.251 1.00 91.81 164 ALA A O 1
ATOM 1266 N N . TRP A 1 165 ? 0.465 -9.309 5.993 1.00 94.31 165 TRP A N 1
ATOM 1267 C CA . TRP A 1 165 ? 0.632 -8.353 7.081 1.00 94.31 165 TRP A CA 1
ATOM 1268 C C . TRP A 1 165 ? -0.706 -7.889 7.663 1.00 94.31 165 TRP A C 1
ATOM 1270 O O . TRP A 1 165 ? -0.890 -7.921 8.879 1.00 94.31 165 TRP A O 1
ATOM 1280 N N . GLU A 1 166 ? -1.676 -7.538 6.815 1.00 92.25 166 GLU A N 1
ATOM 1281 C CA . GLU A 1 166 ? -3.034 -7.173 7.243 1.00 92.25 166 GLU A CA 1
ATOM 1282 C C . GLU A 1 166 ? -3.676 -8.284 8.082 1.00 92.25 166 GLU A C 1
ATOM 1284 O O . GLU A 1 166 ? -4.161 -8.035 9.192 1.00 92.25 166 GLU A O 1
ATOM 1289 N N . ARG A 1 167 ? -3.600 -9.534 7.609 1.00 91.38 167 ARG A N 1
ATOM 1290 C CA . ARG A 1 167 ? -4.093 -10.708 8.345 1.00 91.38 167 ARG A CA 1
ATOM 1291 C C . ARG A 1 167 ? -3.373 -10.896 9.677 1.00 91.38 167 ARG A C 1
ATOM 1293 O O . ARG A 1 167 ? -4.022 -11.181 10.686 1.00 91.38 167 ARG A O 1
ATOM 1300 N N . TYR A 1 168 ? -2.054 -10.721 9.703 1.00 91.75 168 TYR A N 1
ATOM 1301 C CA . TYR A 1 168 ? -1.265 -10.801 10.930 1.00 91.75 168 TYR A CA 1
ATOM 1302 C C . TYR A 1 168 ? -1.695 -9.740 11.953 1.00 91.75 168 TYR A C 1
ATOM 1304 O O . TYR A 1 168 ? -2.000 -10.084 13.099 1.00 91.75 168 TYR A O 1
ATOM 1312 N N . CYS A 1 169 ? -1.807 -8.474 11.541 1.00 89.69 169 CYS A N 1
ATOM 1313 C CA . CYS A 1 169 ? -2.264 -7.380 12.398 1.00 89.69 169 CYS A CA 1
ATOM 1314 C C . CYS A 1 169 ? -3.683 -7.620 12.914 1.00 89.69 169 CYS A C 1
ATOM 1316 O O . CYS A 1 169 ? -3.940 -7.474 14.111 1.00 89.69 169 CYS A O 1
ATOM 1318 N N . LYS A 1 170 ? -4.595 -8.058 12.041 1.00 87.94 170 LYS A N 1
ATOM 1319 C CA . LYS A 1 170 ? -5.965 -8.411 12.417 1.00 87.94 170 LYS A CA 1
ATOM 1320 C C . LYS A 1 170 ? -5.987 -9.493 13.497 1.00 87.94 170 LYS A C 1
ATOM 1322 O O . LYS A 1 170 ? -6.664 -9.326 14.509 1.00 87.94 170 LYS A O 1
ATOM 1327 N N . ASN A 1 171 ? -5.211 -10.563 13.329 1.00 87.31 171 ASN A N 1
ATOM 1328 C CA . ASN A 1 171 ? -5.150 -11.664 14.292 1.00 87.31 171 ASN A CA 1
ATOM 1329 C C . ASN A 1 171 ? -4.535 -11.236 15.633 1.00 87.31 171 ASN A C 1
ATOM 1331 O O . ASN A 1 171 ? -5.052 -11.601 16.688 1.00 87.31 171 ASN A O 1
ATOM 1335 N N . LYS A 1 172 ? -3.472 -10.423 15.616 1.00 83.31 172 LYS A N 1
ATOM 1336 C CA . LYS A 1 172 ? -2.868 -9.852 16.833 1.00 83.31 172 LYS A CA 1
ATOM 1337 C C . LYS A 1 172 ? -3.851 -8.962 17.597 1.00 83.31 172 LYS A C 1
ATOM 1339 O O . LYS A 1 172 ? -4.004 -9.126 18.802 1.00 83.31 172 LYS A O 1
ATOM 1344 N N . MET A 1 173 ? -4.567 -8.081 16.900 1.00 73.50 173 MET A N 1
ATOM 1345 C CA . MET A 1 173 ? -5.559 -7.181 17.507 1.00 73.50 173 MET A CA 1
ATOM 1346 C C . MET A 1 173 ? -6.783 -7.922 18.062 1.00 73.50 173 MET A C 1
ATOM 1348 O O . MET A 1 173 ? -7.425 -7.441 18.996 1.00 73.50 173 MET A O 1
ATOM 1352 N N . VAL A 1 174 ? -7.126 -9.083 17.496 1.00 61.31 174 VAL A N 1
ATOM 1353 C CA . VAL A 1 174 ? -8.162 -9.969 18.046 1.00 61.31 174 VAL A CA 1
ATOM 1354 C C . VAL A 1 174 ? -7.670 -10.646 19.323 1.00 61.31 174 VAL A C 1
ATOM 1356 O O . VAL A 1 174 ? -8.385 -10.596 20.317 1.00 61.31 174 VAL A O 1
ATOM 1359 N N . LYS A 1 175 ? -6.454 -11.210 19.335 1.00 57.31 175 LYS A N 1
ATOM 1360 C CA . LYS A 1 175 ? -5.896 -11.878 20.526 1.00 57.31 175 LYS A CA 1
ATOM 1361 C C . LYS A 1 175 ? -5.781 -10.940 21.731 1.00 57.31 175 LYS A C 1
ATOM 1363 O O . LYS A 1 175 ? -6.281 -11.274 22.793 1.00 57.31 175 LYS A O 1
ATOM 1368 N N . VAL A 1 176 ? -5.277 -9.718 21.532 1.00 59.00 176 VAL A N 1
ATOM 1369 C CA . VAL A 1 176 ? -5.179 -8.708 22.609 1.00 59.00 176 VAL A CA 1
ATOM 1370 C C . VAL A 1 176 ? -6.542 -8.377 23.237 1.00 59.00 176 VAL A C 1
ATOM 1372 O O . VAL A 1 176 ? -6.610 -8.046 24.411 1.00 59.00 176 VAL A O 1
ATOM 1375 N N . LYS A 1 177 ? -7.650 -8.476 22.489 1.00 53.06 177 LYS A N 1
ATOM 1376 C CA . LYS A 1 177 ? -8.997 -8.277 23.054 1.00 53.06 177 LYS A CA 1
ATOM 1377 C C . LYS A 1 177 ? -9.511 -9.462 23.869 1.00 53.06 177 LYS A C 1
ATOM 1379 O O . LYS A 1 177 ? -10.402 -9.247 24.684 1.00 53.06 177 LYS A O 1
ATOM 1384 N N . VAL A 1 178 ? -9.050 -10.679 23.583 1.00 52.38 178 VAL A N 1
ATOM 1385 C CA . VAL A 1 178 ? -9.477 -11.894 24.294 1.00 52.38 178 VAL A CA 1
ATOM 1386 C C . VAL A 1 178 ? -8.793 -11.967 25.654 1.00 52.38 178 VAL A C 1
ATOM 1388 O O . VAL A 1 178 ? -9.465 -12.256 26.630 1.00 52.38 178 VAL A O 1
ATOM 1391 N N . ASP A 1 179 ? -7.516 -11.592 25.732 1.00 47.62 179 ASP A N 1
ATOM 1392 C CA . ASP A 1 179 ? -6.733 -11.644 26.978 1.00 47.62 179 ASP A CA 1
ATOM 1393 C C . ASP A 1 179 ? -7.111 -10.552 28.008 1.00 47.62 179 ASP A C 1
ATOM 1395 O O . ASP A 1 179 ? -6.600 -10.546 29.122 1.00 47.62 179 ASP A O 1
ATOM 1399 N N . LEU A 1 180 ? -7.992 -9.610 27.646 1.00 48.59 180 LEU A N 1
ATOM 1400 C CA . LEU A 1 180 ? -8.458 -8.505 28.502 1.00 48.59 180 LEU A CA 1
ATOM 1401 C C . LEU A 1 180 ? -9.911 -8.681 28.995 1.00 48.59 180 LEU A C 1
ATOM 1403 O O . LEU A 1 180 ? -10.490 -7.725 29.515 1.00 48.59 180 LEU A O 1
ATOM 1407 N N . ARG A 1 181 ? -10.528 -9.848 28.777 1.00 42.72 181 ARG A N 1
ATOM 1408 C CA . ARG A 1 181 ? -11.879 -10.193 29.254 1.00 42.72 181 ARG A CA 1
ATOM 1409 C C . ARG A 1 181 ? -11.819 -11.296 30.293 1.00 42.72 181 ARG A C 1
ATOM 1411 O O . ARG A 1 181 ? -12.674 -11.236 31.199 1.00 42.72 181 ARG A O 1
#

Sequence (181 aa):
MTLPFYLMAHAVFGLAMGRVFEKRLLTEGEVLSPPTLWTLAPVATLTGPLGVVLTRYAGGWFFHGFFVGQGKIVFERFHLGLAFLVLTSAALLSVGGMVFWAAMKSRGRLRSIKWLLGAFAIIGLVLCVFEFESLFWIQGTDGSTLVSHPAGWLSVLVATILLAWERYCKNKMVKVKVDLR